Protein AF-A0A967LX80-F1 (afdb_monomer)

Nearest PDB structures (foldseek):
  1t6d-assembly2_B  TM=7.796E-01  e=2.203E-12  Aquifex aeo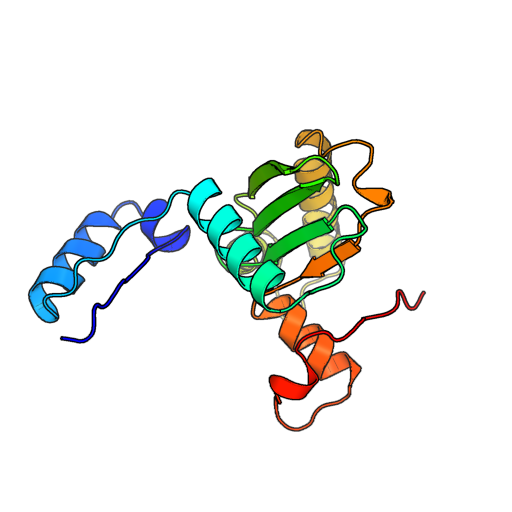licus VF5
  3mdq-assembly1_A  TM=8.766E-01  e=6.631E-08  Cytophaga hutchinsonii ATCC 33406
  8jgx-assembly1_A  TM=8.497E-01  e=3.045E-08  Acinetobacter baumannii 15827
  7epq-assembly1_B  TM=7.430E-01  e=3.145E-07  Porphyromonas gingivalis ATCC 33277
  7epq-assembly1_A  TM=7.460E-01  e=8.319E-07  Porphyromonas gingivalis ATCC 33277

Sequence (167 aa):
MSEYSAGATAVVREASNGSNFLDLVQRETGLGVRVLSGTEEARLSLLGVSSVITNKESAMVVFDIGGGSTELVWQGDSSDIESFSLAVGVVHLTETFLQGDPPGHEPCLQVREYVSTVLRELSFHQNSHDSLWVGTAGTVTTLASMWYEMAEYDPEKINGTVLERAW

Structure (mmCIF, N/CA/C/O backbone):
data_AF-A0A967LX80-F1
#
_entry.id   AF-A0A967LX80-F1
#
loop_
_atom_site.group_PDB
_atom_site.id
_atom_site.type_symbol
_atom_site.label_atom_id
_atom_site.label_alt_id
_atom_site.label_comp_id
_atom_site.label_asym_id
_atom_site.label_entity_id
_atom_site.label_seq_id
_atom_site.pdbx_PDB_ins_code
_atom_site.Cartn_x
_atom_site.Cartn_y
_atom_site.Cartn_z
_atom_site.occupancy
_atom_site.B_iso_or_equiv
_atom_site.auth_seq_id
_atom_site.auth_comp_id
_atom_site.auth_asym_id
_atom_site.auth_atom_id
_atom_site.pdbx_PDB_model_num
ATOM 1 N N . MET A 1 1 ? -27.167 -11.486 11.605 1.00 45.69 1 MET A N 1
ATOM 2 C CA . MET A 1 1 ? -26.970 -10.395 10.628 1.00 45.69 1 MET A CA 1
ATOM 3 C C . MET A 1 1 ? -25.490 -10.337 10.341 1.00 45.69 1 MET A C 1
ATOM 5 O O . MET A 1 1 ? -24.731 -10.355 11.299 1.00 45.69 1 MET A O 1
ATOM 9 N N . SER A 1 2 ? -25.087 -10.343 9.074 1.00 58.62 2 SER A N 1
ATOM 10 C CA . SER A 1 2 ? -23.691 -10.083 8.723 1.00 58.62 2 SER A CA 1
ATOM 11 C C . SER A 1 2 ? -23.388 -8.629 9.067 1.00 58.62 2 SER A C 1
ATOM 13 O O . SER A 1 2 ? -24.109 -7.731 8.636 1.00 58.62 2 SER A O 1
ATOM 15 N N . GLU A 1 3 ? -22.394 -8.414 9.916 1.00 84.75 3 GLU A N 1
ATOM 16 C CA . GLU A 1 3 ? -21.904 -7.088 10.269 1.00 84.75 3 GLU A CA 1
ATOM 17 C C . GLU A 1 3 ? -20.933 -6.657 9.164 1.00 84.75 3 GLU A C 1
ATOM 19 O O . GLU A 1 3 ? -19.953 -7.349 8.892 1.00 84.75 3 GLU A O 1
ATOM 24 N N . TYR A 1 4 ? -21.258 -5.576 8.456 1.00 86.25 4 TYR A N 1
ATOM 25 C CA . TYR A 1 4 ? -20.421 -5.044 7.380 1.00 86.25 4 TYR A CA 1
ATOM 26 C C . TYR A 1 4 ? -19.634 -3.846 7.901 1.00 86.25 4 TYR A C 1
ATOM 28 O O . TYR A 1 4 ? -20.176 -3.013 8.625 1.00 86.25 4 TYR A O 1
ATOM 36 N N . SER A 1 5 ? -18.374 -3.739 7.490 1.00 90.69 5 SER A N 1
ATOM 37 C CA . SER A 1 5 ? -17.536 -2.570 7.741 1.00 90.69 5 SER A CA 1
ATOM 38 C C . SER A 1 5 ? -16.981 -2.070 6.415 1.00 90.69 5 SER A C 1
ATOM 40 O O . SER A 1 5 ? -16.532 -2.869 5.594 1.00 90.69 5 SER A O 1
ATOM 42 N N . ALA A 1 6 ? -17.035 -0.758 6.201 1.00 94.25 6 ALA A N 1
ATOM 43 C CA . ALA A 1 6 ? -16.500 -0.103 5.017 1.00 94.25 6 ALA A CA 1
ATOM 44 C C . ALA A 1 6 ? -15.524 0.998 5.442 1.00 94.25 6 ALA A C 1
ATOM 46 O O . ALA A 1 6 ? -15.851 1.846 6.277 1.00 94.25 6 ALA A O 1
ATOM 47 N N . GLY A 1 7 ? -14.323 0.969 4.868 1.00 94.81 7 GLY A N 1
ATOM 48 C CA . GLY A 1 7 ? -13.267 1.945 5.108 1.00 94.81 7 GLY A CA 1
ATOM 49 C C . GLY A 1 7 ? -12.937 2.723 3.839 1.00 94.81 7 GLY A C 1
ATOM 50 O O . GLY A 1 7 ? -12.973 2.166 2.745 1.00 94.81 7 GLY A O 1
ATOM 51 N N . ALA A 1 8 ? -12.598 3.997 3.995 1.00 95.50 8 ALA A N 1
ATOM 52 C CA . ALA A 1 8 ? -11.993 4.821 2.956 1.00 95.50 8 ALA A CA 1
ATOM 53 C C . ALA A 1 8 ? -10.665 5.396 3.462 1.00 95.50 8 ALA A C 1
ATOM 55 O O . ALA A 1 8 ? -10.534 5.693 4.649 1.00 95.50 8 ALA A O 1
ATOM 56 N N . THR A 1 9 ? -9.688 5.542 2.571 1.00 93.38 9 THR A N 1
ATOM 57 C CA . THR A 1 9 ? -8.294 5.856 2.924 1.00 93.38 9 THR A CA 1
ATOM 58 C C . THR A 1 9 ? -7.813 7.130 2.217 1.00 93.38 9 THR A C 1
ATOM 60 O O . THR A 1 9 ? -8.628 8.026 1.971 1.00 93.38 9 THR A O 1
ATOM 63 N N . ALA A 1 10 ? -6.512 7.254 1.927 1.00 90.81 10 ALA A N 1
ATOM 64 C CA . ALA A 1 10 ? -5.839 8.487 1.501 1.00 90.81 10 ALA A CA 1
ATOM 65 C C . ALA A 1 10 ? -6.591 9.308 0.447 1.00 90.81 10 ALA A C 1
ATOM 67 O O . ALA A 1 10 ? -6.876 10.480 0.678 1.00 90.81 10 ALA A O 1
ATOM 68 N N . VAL A 1 11 ? -7.014 8.682 -0.655 1.00 90.50 11 VAL A N 1
ATOM 69 C CA . VAL A 1 11 ? -7.673 9.390 -1.767 1.00 90.50 11 VAL A CA 1
ATOM 70 C C . VAL A 1 11 ? -8.945 10.115 -1.318 1.00 90.50 11 VAL A C 1
ATOM 72 O O . VAL A 1 11 ? -9.160 11.269 -1.671 1.00 90.50 11 VAL A O 1
ATOM 75 N N . VAL A 1 12 ? -9.790 9.463 -0.515 1.00 94.12 12 VAL A N 1
ATOM 76 C CA . VAL A 1 12 ? -11.040 10.073 -0.028 1.00 94.12 12 VAL A CA 1
ATOM 77 C C . VAL A 1 12 ? -10.766 11.060 1.104 1.00 94.12 12 VAL A C 1
ATOM 79 O O . VAL A 1 12 ? -11.443 12.080 1.202 1.00 94.12 12 VAL A O 1
ATOM 82 N N . ARG A 1 13 ? -9.775 10.767 1.952 1.00 93.12 13 ARG A N 1
ATOM 83 C CA . ARG A 1 13 ? -9.362 11.614 3.078 1.00 93.12 13 ARG A CA 1
ATOM 84 C C . ARG A 1 13 ? -8.807 12.966 2.620 1.00 93.12 13 ARG A C 1
ATOM 86 O O . ARG A 1 13 ? -9.032 13.965 3.295 1.00 93.12 13 ARG A O 1
ATOM 93 N N . GLU A 1 14 ? -8.090 12.990 1.501 1.00 90.19 14 GLU A N 1
ATOM 94 C CA . GLU A 1 14 ? -7.402 14.178 0.976 1.00 90.19 14 GLU A CA 1
ATOM 95 C C . GLU A 1 14 ? -8.232 14.953 -0.055 1.00 90.19 14 GLU A C 1
ATOM 97 O O . GLU A 1 14 ? -8.008 16.146 -0.267 1.00 90.19 14 GLU A O 1
ATOM 102 N N . ALA A 1 15 ? -9.215 14.305 -0.685 1.00 92.44 15 ALA A N 1
ATOM 103 C CA . ALA A 1 15 ? -10.082 14.950 -1.658 1.00 92.44 15 ALA A CA 1
ATOM 104 C C . ALA A 1 15 ? -10.904 16.086 -1.026 1.00 92.44 15 ALA A C 1
ATOM 106 O O . ALA A 1 15 ? -11.645 15.891 -0.061 1.00 92.44 15 ALA A O 1
ATOM 107 N N . SER A 1 16 ? -10.866 17.269 -1.646 1.00 96.00 16 SER A N 1
ATOM 108 C CA . SER A 1 16 ? -11.646 18.439 -1.208 1.00 96.00 16 SER A CA 1
ATOM 109 C C . SER A 1 16 ? -13.162 18.206 -1.228 1.00 96.00 16 SER A C 1
ATOM 111 O O . SER A 1 16 ? -13.899 18.864 -0.499 1.00 96.00 16 SER A O 1
ATOM 113 N N . ASN A 1 17 ? -13.626 17.253 -2.039 1.00 96.19 17 ASN A N 1
ATOM 114 C CA . ASN A 1 17 ? -15.013 16.804 -2.144 1.00 96.19 17 ASN A CA 1
ATOM 115 C C . ASN A 1 17 ? -15.237 15.392 -1.561 1.00 96.19 17 ASN A C 1
ATOM 117 O O . ASN A 1 17 ? -16.239 14.751 -1.887 1.00 96.19 17 ASN A O 1
ATOM 121 N N . GLY A 1 18 ? -14.329 14.887 -0.716 1.00 96.06 18 GLY A N 1
ATOM 122 C CA . GLY A 1 18 ? -14.423 13.547 -0.130 1.00 96.06 18 GLY A CA 1
ATOM 123 C C . GLY A 1 18 ? -15.707 13.328 0.676 1.00 96.06 18 GLY A C 1
ATOM 124 O O . GLY A 1 18 ? -16.344 12.284 0.552 1.00 96.06 18 GLY A O 1
ATOM 125 N N . SER A 1 19 ? -16.164 14.338 1.424 1.00 96.44 19 SER A N 1
ATOM 126 C CA . SER A 1 19 ? -17.444 14.288 2.149 1.00 96.44 19 SER A CA 1
ATOM 127 C C . SER A 1 19 ? -18.641 14.123 1.211 1.00 96.44 19 SER A C 1
ATOM 129 O O . SER A 1 19 ? -19.488 13.270 1.453 1.00 96.44 19 SER A O 1
ATOM 131 N N . ASN A 1 20 ? -18.678 14.855 0.093 1.00 97.75 20 ASN A N 1
ATOM 132 C CA . ASN A 1 20 ? -19.737 14.722 -0.909 1.00 97.75 20 ASN A CA 1
ATOM 133 C C . ASN A 1 20 ? -19.794 13.308 -1.505 1.00 97.75 20 ASN A C 1
ATOM 135 O O . ASN A 1 20 ? -20.882 12.798 -1.775 1.00 97.75 20 ASN A O 1
ATOM 139 N N . PHE A 1 21 ? -18.635 12.678 -1.721 1.00 97.69 21 PHE A N 1
ATOM 140 C CA . PHE A 1 21 ? -18.561 11.289 -2.169 1.00 97.69 21 PHE A CA 1
ATOM 141 C C . PHE A 1 21 ? -19.133 10.327 -1.117 1.00 97.69 21 PHE A C 1
ATOM 143 O O . PHE A 1 21 ? -19.940 9.464 -1.455 1.00 97.69 21 PHE A O 1
ATOM 150 N N . LEU A 1 22 ? -18.775 10.497 0.157 1.00 97.69 22 LEU A N 1
ATOM 151 C CA . LEU A 1 22 ? -19.270 9.651 1.250 1.00 97.69 22 LEU A CA 1
ATOM 152 C C . LEU A 1 22 ? -20.784 9.800 1.455 1.00 97.69 22 LEU A C 1
ATOM 154 O O . LEU A 1 22 ? -21.483 8.796 1.597 1.00 97.69 22 LEU A O 1
ATOM 158 N N . ASP A 1 23 ? -21.302 11.028 1.386 1.00 97.44 23 ASP A N 1
ATOM 159 C CA . ASP A 1 23 ? -22.740 11.310 1.456 1.00 97.44 23 ASP A CA 1
ATOM 160 C C . ASP A 1 23 ? -23.499 10.631 0.311 1.00 97.44 23 ASP A C 1
ATOM 162 O O . ASP A 1 23 ? -24.584 10.076 0.506 1.00 97.44 23 ASP A O 1
ATOM 166 N N . LEU A 1 24 ? -22.921 10.652 -0.895 1.00 97.88 24 LEU A N 1
ATOM 167 C CA . LEU A 1 24 ? -23.468 9.958 -2.056 1.00 97.88 24 LEU A CA 1
ATOM 168 C C . LEU A 1 24 ? -23.503 8.442 -1.822 1.00 97.88 24 LEU A C 1
ATOM 170 O O . LEU A 1 24 ? -24.554 7.834 -2.003 1.00 97.88 24 LEU A O 1
ATOM 174 N N . VAL A 1 25 ? -22.403 7.832 -1.369 1.00 97.19 25 VAL A N 1
ATOM 175 C CA . VAL A 1 25 ? -22.351 6.387 -1.079 1.00 97.19 25 VAL A CA 1
ATOM 176 C C . VAL A 1 25 ? -23.407 5.998 -0.045 1.00 97.19 25 VAL A C 1
ATOM 178 O O . VAL A 1 25 ? -24.173 5.060 -0.278 1.00 97.19 25 VAL A O 1
ATOM 181 N N . GLN A 1 26 ? -23.508 6.741 1.058 1.00 96.44 26 GLN A N 1
ATOM 182 C CA . GLN A 1 26 ? -24.491 6.482 2.108 1.00 96.44 26 GLN A CA 1
ATOM 183 C C . GLN A 1 26 ? -25.928 6.598 1.588 1.00 96.44 26 GLN A C 1
ATOM 185 O O . GLN A 1 26 ? -26.773 5.775 1.944 1.00 96.44 26 GLN A O 1
ATOM 190 N N . ARG A 1 27 ? -26.221 7.595 0.745 1.00 97.81 27 ARG A N 1
ATOM 191 C CA . ARG A 1 27 ? -27.563 7.802 0.186 1.00 97.81 27 ARG A CA 1
ATOM 192 C C . ARG A 1 27 ? -27.967 6.703 -0.794 1.00 97.81 27 ARG A C 1
ATOM 194 O O . ARG A 1 27 ? -29.100 6.240 -0.732 1.00 97.81 27 ARG A O 1
ATOM 201 N N . GLU A 1 28 ? -27.067 6.305 -1.689 1.00 98.00 28 GLU A N 1
ATOM 202 C CA . GLU A 1 28 ? -27.387 5.355 -2.764 1.00 98.00 28 GLU A CA 1
ATOM 203 C C . GLU A 1 28 ? -27.331 3.890 -2.300 1.00 98.00 28 GLU A C 1
ATOM 205 O O . GLU A 1 28 ? -28.016 3.039 -2.861 1.00 98.00 28 GLU A O 1
ATOM 210 N N . THR A 1 29 ? -26.527 3.575 -1.277 1.00 95.31 29 THR A N 1
ATOM 211 C CA . THR A 1 29 ? -26.278 2.181 -0.856 1.00 95.31 29 THR A CA 1
ATOM 212 C C . THR A 1 29 ? -26.716 1.867 0.572 1.00 95.31 29 THR A C 1
ATOM 214 O O . THR A 1 29 ? -26.833 0.698 0.936 1.00 95.31 29 THR A O 1
ATOM 217 N N . GLY A 1 30 ? -26.935 2.887 1.406 1.00 94.31 30 GLY A N 1
ATOM 218 C CA . GLY A 1 30 ? -27.156 2.715 2.842 1.00 94.31 30 GLY A CA 1
ATOM 219 C C . GLY A 1 30 ? -25.888 2.399 3.650 1.00 94.31 30 GLY A C 1
ATOM 220 O O . GLY A 1 30 ? -25.989 2.260 4.869 1.00 94.31 30 GLY A O 1
ATOM 221 N N . LEU A 1 31 ? -24.710 2.299 3.019 1.00 93.88 31 LEU A N 1
ATOM 222 C CA . LEU A 1 31 ? -23.453 1.948 3.685 1.00 93.88 31 LEU A CA 1
ATOM 223 C C . LEU A 1 31 ? -22.795 3.152 4.364 1.00 93.88 31 LEU A C 1
ATOM 225 O O . LEU A 1 31 ? -22.451 4.136 3.710 1.00 93.88 31 LEU A O 1
ATOM 229 N N . GLY A 1 32 ? -22.533 3.008 5.664 1.00 93.38 32 GLY A N 1
ATOM 230 C CA . GLY A 1 32 ? -21.699 3.934 6.422 1.00 93.38 32 GLY A CA 1
ATOM 231 C C . GLY A 1 32 ? -20.224 3.648 6.172 1.00 93.38 32 GLY A C 1
ATOM 232 O O . GLY A 1 32 ? -19.706 2.629 6.628 1.00 93.38 32 GLY A O 1
ATOM 233 N N . VAL A 1 33 ? -19.546 4.543 5.455 1.00 96.56 33 VAL A N 1
ATOM 234 C CA . VAL A 1 33 ? -18.114 4.426 5.157 1.00 96.56 33 VAL A CA 1
ATOM 235 C C . VAL A 1 33 ? -17.311 5.270 6.140 1.00 96.56 33 VAL A C 1
ATOM 237 O O . VAL A 1 33 ? -17.514 6.479 6.254 1.00 96.56 33 VAL A O 1
ATOM 240 N N . ARG A 1 34 ? -16.371 4.639 6.846 1.00 95.69 34 ARG A N 1
ATOM 241 C CA . ARG A 1 34 ? -15.490 5.312 7.802 1.00 95.69 34 ARG A CA 1
ATOM 242 C C . ARG A 1 34 ? -14.203 5.748 7.114 1.00 95.69 34 ARG A C 1
ATOM 244 O O . ARG A 1 34 ? -13.480 4.913 6.579 1.00 95.69 34 ARG A O 1
ATOM 251 N N . VAL A 1 35 ? -13.888 7.038 7.170 1.00 96.62 35 VAL A N 1
ATOM 252 C CA . VAL A 1 35 ? -12.574 7.527 6.731 1.00 96.62 35 VAL A CA 1
ATOM 253 C C . VAL A 1 35 ? -11.544 7.152 7.789 1.00 96.62 35 VAL A C 1
ATOM 255 O O . VAL A 1 35 ? -11.669 7.552 8.945 1.00 96.62 35 VAL A O 1
ATOM 258 N N . LEU A 1 36 ? -10.555 6.356 7.399 1.00 95.19 36 LEU A N 1
ATOM 259 C CA . LEU A 1 36 ? -9.468 5.918 8.262 1.00 95.19 36 LEU A CA 1
ATOM 260 C C . LEU A 1 36 ? -8.374 6.983 8.291 1.00 95.19 36 LEU A C 1
ATOM 262 O O . LEU A 1 36 ? -7.982 7.518 7.247 1.00 95.19 36 LEU A O 1
ATOM 266 N N . SER A 1 37 ? -7.848 7.276 9.478 1.00 93.88 37 SER A N 1
ATOM 267 C CA . SER A 1 37 ? -6.558 7.960 9.575 1.00 93.88 37 SER A CA 1
ATOM 268 C C . SER A 1 37 ? -5.441 7.058 9.042 1.00 93.88 37 SER A C 1
ATOM 270 O O . SER A 1 37 ? -5.560 5.833 9.053 1.00 93.88 37 SER A O 1
ATOM 272 N N . GLY A 1 38 ? -4.337 7.654 8.589 1.00 90.00 38 GLY A N 1
ATOM 273 C CA . GLY A 1 38 ? -3.204 6.881 8.075 1.00 90.00 38 GLY A CA 1
ATOM 274 C C . GLY A 1 38 ? -2.605 5.922 9.114 1.00 90.00 38 GLY A C 1
ATOM 275 O O . GLY A 1 38 ? -2.207 4.814 8.780 1.00 90.00 38 GLY A O 1
ATOM 276 N N . THR A 1 39 ? -2.614 6.291 10.399 1.00 89.19 39 THR A N 1
ATOM 277 C CA . THR A 1 39 ? -2.158 5.405 11.484 1.00 89.19 39 THR A CA 1
ATOM 278 C C . THR A 1 39 ? -3.115 4.238 11.730 1.00 89.19 39 THR A C 1
ATOM 280 O O . THR A 1 39 ? -2.671 3.133 12.039 1.00 89.19 39 THR A O 1
ATOM 283 N N . GLU A 1 40 ? -4.427 4.438 11.570 1.00 92.75 40 GLU A N 1
ATOM 284 C CA . GLU A 1 40 ? -5.402 3.345 11.636 1.00 92.75 40 GLU A CA 1
ATOM 285 C C . GLU A 1 40 ? -5.252 2.370 10.470 1.00 92.75 40 GLU A C 1
ATOM 287 O O . GLU A 1 40 ? -5.318 1.163 10.693 1.00 92.75 40 GLU A O 1
ATOM 292 N N . GLU A 1 41 ? -5.050 2.884 9.257 1.00 93.38 41 GLU A N 1
ATOM 293 C CA . GLU A 1 41 ? -4.783 2.095 8.052 1.00 93.38 41 GLU A CA 1
ATOM 294 C C . GLU A 1 41 ? -3.528 1.241 8.238 1.00 93.38 41 GLU A C 1
ATOM 296 O O . GLU A 1 41 ? -3.605 0.015 8.180 1.00 93.38 41 GLU A O 1
ATOM 301 N N . ALA A 1 42 ? -2.421 1.868 8.635 1.00 91.69 42 ALA A N 1
ATOM 302 C CA . ALA A 1 42 ? -1.167 1.190 8.922 1.00 91.69 42 ALA A CA 1
ATOM 303 C C . ALA A 1 42 ? -1.348 0.078 9.980 1.00 91.69 42 ALA A C 1
ATOM 305 O O . ALA A 1 42 ? -0.942 -1.070 9.778 1.00 91.69 42 ALA A O 1
ATOM 306 N N . ARG A 1 43 ? -2.043 0.367 11.091 1.00 90.50 43 ARG A N 1
ATOM 307 C CA . ARG A 1 43 ? -2.325 -0.625 12.145 1.00 90.50 43 ARG A CA 1
ATOM 308 C C . ARG A 1 43 ? -3.182 -1.791 11.643 1.00 90.50 43 ARG A C 1
ATOM 310 O O . ARG A 1 43 ? -2.979 -2.922 12.081 1.00 90.50 43 ARG A O 1
ATOM 317 N N . LEU A 1 44 ? -4.154 -1.533 10.771 1.00 93.25 44 LEU A N 1
ATOM 318 C CA . LEU A 1 44 ? -4.976 -2.579 10.159 1.00 93.25 44 LEU A CA 1
ATOM 319 C C . LEU A 1 44 ? -4.149 -3.448 9.205 1.00 93.25 44 LEU A C 1
A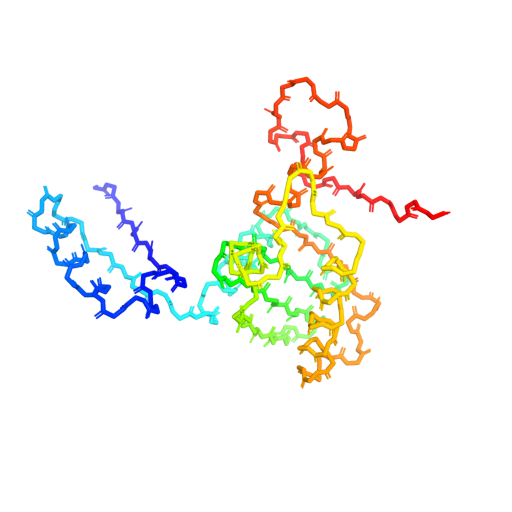TOM 321 O O . LEU A 1 44 ? -4.297 -4.670 9.255 1.00 93.25 44 LEU A O 1
ATOM 325 N N . SER A 1 45 ? -3.236 -2.862 8.425 1.00 93.44 45 SER A N 1
ATOM 326 C CA . SER A 1 45 ? -2.294 -3.615 7.587 1.00 93.44 45 SER A CA 1
ATOM 327 C C . SER A 1 45 ? -1.376 -4.501 8.433 1.00 93.44 45 SER A C 1
ATOM 329 O O . SER A 1 45 ? -1.234 -5.686 8.126 1.00 93.44 45 SER A O 1
ATOM 331 N N . LEU A 1 46 ? -0.851 -4.000 9.562 1.00 92.25 46 LEU A N 1
ATOM 332 C CA . LEU A 1 46 ? -0.103 -4.825 10.522 1.00 92.25 46 LEU A CA 1
ATOM 333 C C . LEU A 1 46 ? -0.950 -5.997 11.036 1.00 92.25 46 LEU A C 1
ATOM 335 O O . LEU A 1 46 ? -0.489 -7.133 11.012 1.00 92.25 46 LEU A O 1
ATOM 339 N N . LEU A 1 47 ? -2.191 -5.750 11.472 1.00 91.31 47 LEU A N 1
ATOM 340 C CA . LEU A 1 47 ? -3.082 -6.814 11.955 1.00 91.31 47 LEU A CA 1
ATOM 341 C C . LEU A 1 47 ? -3.338 -7.886 10.886 1.00 91.31 47 LEU A C 1
ATOM 343 O O . LEU A 1 47 ? -3.343 -9.075 11.210 1.00 91.31 47 LEU A O 1
ATOM 347 N N . GLY A 1 48 ? -3.522 -7.477 9.628 1.00 91.88 48 GLY A N 1
ATOM 348 C CA . GLY A 1 48 ? -3.654 -8.388 8.494 1.00 91.88 48 GLY A CA 1
ATOM 349 C C . GLY A 1 48 ? -2.403 -9.246 8.308 1.00 91.88 48 GLY A C 1
ATOM 350 O O . GLY A 1 48 ? -2.498 -10.473 8.294 1.00 91.88 48 GLY A O 1
ATOM 351 N N . VAL A 1 49 ? -1.224 -8.624 8.264 1.00 91.75 49 VAL A N 1
ATOM 352 C CA . VAL A 1 49 ? 0.059 -9.329 8.123 1.00 91.75 49 VAL A CA 1
ATOM 353 C C . VAL A 1 49 ? 0.317 -10.285 9.290 1.00 91.75 49 VAL A C 1
ATOM 355 O O . VAL A 1 49 ? 0.612 -11.458 9.065 1.00 91.75 49 VAL A O 1
ATOM 358 N N . SER A 1 50 ? 0.136 -9.841 10.536 1.00 88.25 50 SER A N 1
ATOM 359 C CA . SER A 1 50 ? 0.341 -10.663 11.737 1.00 88.25 50 SER A CA 1
ATOM 360 C C . SER A 1 50 ? -0.632 -11.843 11.853 1.00 88.25 50 SER A C 1
ATOM 362 O O . SER A 1 50 ? -0.387 -12.754 12.644 1.00 88.25 50 SER A O 1
ATOM 364 N N . SER A 1 51 ? -1.741 -11.839 11.104 1.00 88.19 51 SER A N 1
ATOM 365 C CA . SER A 1 51 ? -2.665 -12.979 11.045 1.00 88.19 51 SER A CA 1
ATOM 366 C C . SER A 1 51 ? -2.141 -14.136 10.187 1.00 88.19 51 SER A C 1
ATOM 368 O O . SER A 1 51 ? -2.583 -15.271 10.356 1.00 88.19 51 SER A O 1
ATOM 370 N N . VAL A 1 52 ? -1.179 -13.855 9.303 1.00 85.31 52 VAL A N 1
ATOM 371 C CA . VAL A 1 52 ? -0.589 -14.813 8.361 1.00 85.31 52 VAL A CA 1
ATOM 372 C C . VAL A 1 52 ? 0.850 -15.150 8.748 1.00 85.31 52 VAL A C 1
ATOM 374 O O . VAL A 1 52 ? 1.230 -16.318 8.779 1.00 85.31 52 VAL A O 1
ATOM 377 N N . ILE A 1 53 ? 1.662 -14.134 9.043 1.00 81.12 53 ILE A N 1
ATOM 378 C CA . ILE A 1 53 ? 3.083 -14.297 9.346 1.00 81.12 53 ILE A CA 1
ATOM 379 C C . ILE A 1 53 ? 3.239 -14.656 10.824 1.00 81.12 53 ILE A C 1
ATOM 381 O O . ILE A 1 53 ? 3.016 -13.840 11.717 1.00 81.12 53 ILE A O 1
ATOM 385 N N . THR A 1 54 ? 3.626 -15.903 11.092 1.00 71.00 54 THR A N 1
ATOM 386 C CA . THR A 1 54 ? 3.743 -16.442 12.457 1.00 71.00 54 THR A CA 1
ATOM 387 C C . THR A 1 54 ? 5.136 -16.302 13.063 1.00 71.00 54 THR A C 1
ATOM 389 O O . THR A 1 54 ? 5.319 -16.675 14.223 1.00 71.00 54 THR A O 1
ATOM 392 N N . ASN A 1 55 ? 6.119 -15.791 12.315 1.00 69.56 55 ASN A N 1
ATOM 393 C CA . ASN A 1 55 ? 7.471 -15.588 12.830 1.00 69.56 55 ASN A CA 1
ATOM 394 C C . ASN A 1 55 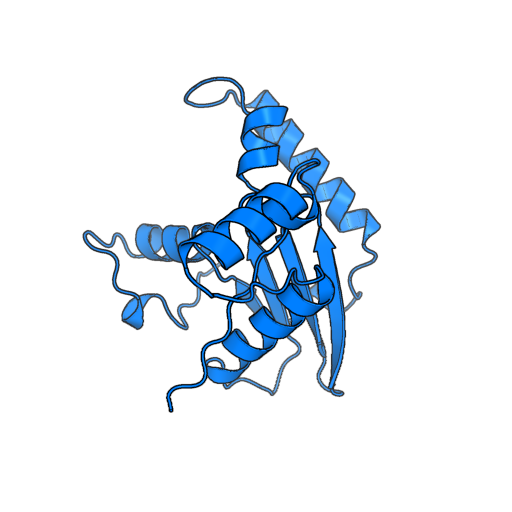? 7.518 -14.343 13.728 1.00 69.56 55 ASN A C 1
ATOM 396 O O . ASN A 1 55 ? 7.794 -13.240 13.269 1.00 69.56 55 ASN A O 1
ATOM 400 N N . LYS A 1 56 ? 7.186 -14.540 15.006 1.00 66.12 56 LYS A N 1
ATOM 401 C CA . LYS A 1 56 ? 7.103 -13.486 16.029 1.00 66.12 56 LYS A CA 1
ATOM 402 C C . LYS A 1 56 ? 8.411 -13.269 16.792 1.00 66.12 56 LYS A C 1
ATOM 404 O O . LYS A 1 56 ? 8.424 -12.483 17.730 1.00 66.12 56 LYS A O 1
ATOM 409 N N . GLU A 1 57 ? 9.471 -13.997 16.448 1.00 67.44 57 GLU A N 1
ATOM 410 C CA . GLU A 1 57 ? 10.750 -13.946 17.170 1.00 67.44 57 GLU A CA 1
ATOM 411 C C . GLU A 1 57 ? 11.677 -12.832 16.666 1.00 67.44 57 GLU A C 1
ATOM 413 O O . GLU A 1 57 ? 12.810 -12.718 17.125 1.00 67.44 57 GLU A O 1
ATOM 418 N N . SER A 1 58 ? 11.232 -12.024 15.703 1.00 74.25 58 SER A N 1
ATOM 419 C CA . SER A 1 58 ? 12.018 -10.922 15.153 1.00 74.25 58 SER A CA 1
ATOM 420 C C . SER A 1 58 ? 11.154 -9.685 14.961 1.00 74.25 58 SER A C 1
ATOM 422 O O . SER A 1 58 ? 10.002 -9.789 14.530 1.00 74.25 58 SER A O 1
ATOM 424 N N . ALA A 1 59 ? 11.743 -8.518 15.213 1.00 86.12 59 ALA A N 1
ATOM 425 C CA . ALA A 1 59 ? 11.171 -7.240 14.826 1.00 86.12 59 ALA A CA 1
ATOM 426 C C . ALA A 1 59 ? 10.789 -7.237 13.335 1.00 86.12 59 ALA A C 1
ATOM 428 O O . ALA A 1 59 ? 11.473 -7.829 12.494 1.00 86.12 59 ALA A O 1
ATOM 429 N N . MET A 1 60 ? 9.694 -6.559 13.003 1.00 88.88 60 MET A N 1
ATOM 430 C CA . MET A 1 60 ? 9.113 -6.542 11.665 1.00 88.88 60 MET A CA 1
ATOM 431 C C . MET A 1 60 ? 8.819 -5.115 11.213 1.00 88.88 60 MET A C 1
ATOM 433 O O . MET A 1 60 ? 8.360 -4.280 11.989 1.00 88.88 60 MET A O 1
ATOM 437 N N . VAL A 1 61 ? 9.030 -4.858 9.926 1.00 91.06 61 VAL A N 1
ATOM 438 C CA . VAL A 1 61 ? 8.546 -3.674 9.223 1.00 91.06 61 VAL A CA 1
ATOM 439 C C . VAL A 1 61 ? 7.505 -4.113 8.206 1.00 91.06 61 VAL A C 1
ATOM 441 O O . VAL A 1 61 ? 7.822 -4.829 7.260 1.00 91.06 61 VAL A O 1
ATOM 444 N N . VAL A 1 62 ? 6.267 -3.670 8.384 1.00 93.12 62 VAL A N 1
ATOM 445 C CA . VAL A 1 62 ? 5.199 -3.823 7.398 1.00 93.12 62 VAL A CA 1
ATOM 446 C C . VAL A 1 62 ? 5.131 -2.563 6.554 1.00 93.12 62 VAL A C 1
ATOM 448 O O . VAL A 1 62 ? 5.098 -1.463 7.104 1.00 93.12 62 VAL A O 1
ATOM 451 N N . PHE A 1 63 ? 5.082 -2.717 5.235 1.00 94.62 63 PHE A N 1
ATOM 452 C CA . PHE A 1 63 ? 4.865 -1.603 4.323 1.00 94.62 63 PHE A CA 1
ATOM 453 C C . PHE A 1 63 ? 3.756 -1.899 3.313 1.00 94.62 63 PHE A C 1
ATOM 455 O O . PHE A 1 63 ? 3.676 -2.990 2.747 1.00 94.62 63 PHE A O 1
ATOM 462 N N . ASP A 1 64 ? 2.900 -0.910 3.089 1.00 95.62 64 ASP A N 1
ATOM 463 C CA . ASP A 1 64 ? 1.763 -0.968 2.173 1.00 95.62 64 ASP A CA 1
ATOM 464 C C . ASP A 1 64 ? 1.902 0.169 1.163 1.00 95.62 64 ASP A C 1
ATOM 466 O O . ASP A 1 64 ? 1.894 1.335 1.546 1.00 95.62 64 ASP A O 1
ATOM 470 N N . ILE A 1 65 ? 2.113 -0.164 -0.112 1.00 95.88 65 ILE A N 1
ATOM 471 C CA . ILE A 1 65 ? 2.300 0.831 -1.173 1.00 95.88 65 ILE A CA 1
ATOM 472 C C . ILE A 1 65 ? 0.967 1.026 -1.892 1.00 95.88 65 ILE A C 1
ATOM 474 O O . ILE A 1 65 ? 0.605 0.253 -2.788 1.00 95.88 65 ILE A O 1
ATOM 478 N N . GLY A 1 66 ? 0.269 2.094 -1.521 1.00 93.56 66 GLY A N 1
ATOM 479 C CA . GLY A 1 66 ? -0.986 2.513 -2.117 1.00 93.56 66 GLY A CA 1
ATOM 480 C C . GLY A 1 66 ? -0.825 3.488 -3.287 1.00 93.56 66 GLY A C 1
ATOM 481 O O . GLY A 1 66 ? 0.266 3.8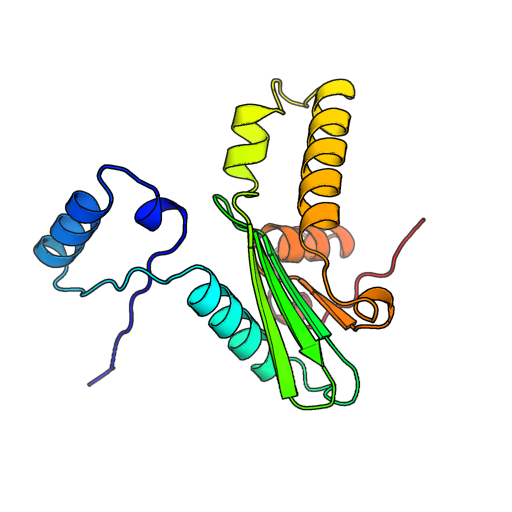92 -3.699 1.00 93.56 66 GLY A O 1
ATOM 482 N N . GLY A 1 67 ? -1.970 3.886 -3.847 1.00 92.12 67 GLY A N 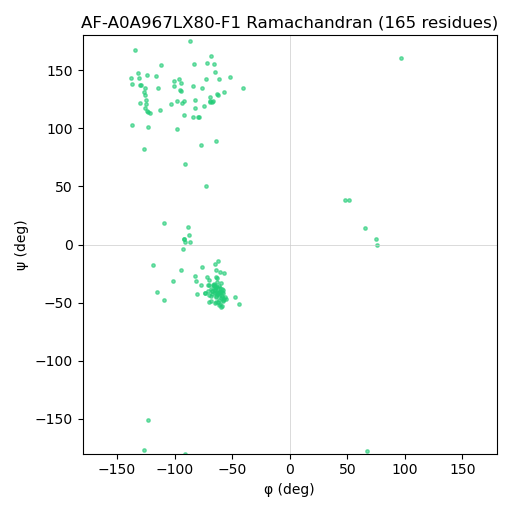1
ATOM 483 C CA . GLY A 1 67 ? -2.028 4.874 -4.928 1.00 92.12 67 GLY A CA 1
ATOM 484 C C . GLY A 1 67 ? -1.759 6.305 -4.456 1.00 92.12 67 GLY A C 1
ATOM 485 O O . GLY A 1 67 ? -1.043 7.038 -5.136 1.00 92.12 67 GLY A O 1
ATOM 486 N N . GLY A 1 68 ? -2.313 6.683 -3.298 1.00 90.81 68 GLY A N 1
ATOM 487 C CA . GLY A 1 68 ? -2.166 8.021 -2.705 1.00 90.81 68 GLY A CA 1
ATOM 488 C C . GLY A 1 68 ? -1.140 8.097 -1.572 1.00 90.81 68 GLY A C 1
ATOM 489 O O . GLY A 1 68 ? -0.463 9.110 -1.432 1.00 90.81 68 GLY A O 1
ATOM 490 N N . SER A 1 69 ? -0.971 7.015 -0.812 1.00 93.38 69 SER A N 1
ATOM 491 C CA . SER A 1 69 ? -0.062 6.951 0.331 1.00 93.38 69 SER A CA 1
ATOM 492 C C . SER A 1 69 ? 0.773 5.674 0.340 1.00 93.38 69 SER A C 1
ATOM 494 O O . SER A 1 69 ? 0.505 4.739 -0.415 1.00 93.38 69 SER A O 1
ATOM 496 N N . THR A 1 70 ? 1.796 5.667 1.192 1.00 95.12 70 THR A N 1
ATOM 497 C CA . THR A 1 70 ? 2.497 4.459 1.627 1.00 95.12 70 THR A CA 1
ATOM 498 C C . THR A 1 70 ? 2.480 4.413 3.146 1.00 95.12 70 THR A C 1
ATOM 500 O O . THR A 1 70 ? 2.946 5.346 3.807 1.00 95.12 70 THR A O 1
ATOM 503 N N . GLU A 1 71 ? 1.981 3.325 3.710 1.00 94.94 71 GLU A N 1
ATOM 504 C CA . GLU A 1 71 ? 1.973 3.090 5.147 1.00 94.94 71 GLU A CA 1
ATOM 505 C C . GLU A 1 71 ? 3.204 2.278 5.543 1.00 94.94 71 GLU A C 1
ATOM 507 O O . GLU A 1 71 ? 3.584 1.326 4.865 1.00 94.94 71 GLU A O 1
ATOM 512 N N . LEU A 1 72 ? 3.817 2.647 6.665 1.00 93.00 72 LEU A N 1
ATOM 513 C CA . LEU A 1 72 ? 4.927 1.933 7.287 1.00 93.00 72 LEU A CA 1
ATOM 514 C C . LEU A 1 72 ? 4.568 1.644 8.737 1.00 93.00 72 LEU A C 1
ATOM 516 O O . LEU A 1 72 ? 4.175 2.552 9.468 1.00 93.00 72 LEU A O 1
ATOM 520 N N . VAL A 1 73 ? 4.743 0.404 9.175 1.00 91.94 73 VAL A N 1
ATOM 521 C CA . VAL A 1 73 ? 4.601 0.020 10.579 1.00 91.94 73 VAL A CA 1
ATOM 522 C C . VAL A 1 73 ? 5.811 -0.771 11.007 1.00 91.94 73 VAL A C 1
ATOM 524 O O . VAL A 1 73 ? 6.087 -1.826 10.449 1.00 91.94 73 VAL A O 1
ATOM 527 N N . TRP A 1 74 ? 6.507 -0.287 12.023 1.00 90.12 74 TRP A N 1
ATOM 528 C CA . TRP A 1 74 ? 7.510 -1.062 12.728 1.00 90.12 74 TRP A CA 1
ATOM 529 C C . TRP A 1 74 ? 6.884 -1.694 13.972 1.00 90.12 74 TRP A C 1
ATOM 531 O O . TRP A 1 74 ? 6.181 -1.023 14.728 1.00 90.12 74 TRP A O 1
ATOM 541 N N . GLN A 1 75 ? 7.140 -2.983 14.170 1.00 87.69 75 GLN A N 1
ATOM 542 C CA . GLN A 1 75 ? 6.782 -3.745 15.359 1.00 87.69 75 GLN A CA 1
ATOM 543 C C . GLN A 1 75 ? 8.053 -4.378 15.932 1.00 87.69 75 GLN A C 1
ATOM 545 O O . GLN A 1 75 ? 8.657 -5.231 15.285 1.00 87.69 75 GLN A O 1
ATOM 550 N N . GLY A 1 76 ? 8.452 -3.972 17.136 1.00 82.94 76 GLY A N 1
ATOM 551 C CA . GLY A 1 76 ? 9.588 -4.556 17.856 1.00 82.94 76 GLY A CA 1
ATOM 552 C C . GLY A 1 76 ? 9.226 -5.784 18.701 1.00 82.94 76 GLY A C 1
ATOM 553 O O . GLY A 1 76 ? 8.053 -6.118 18.882 1.00 82.94 76 GLY A O 1
ATOM 554 N N . ASP A 1 77 ? 10.245 -6.411 19.296 1.00 75.56 77 ASP A N 1
ATOM 555 C CA . ASP A 1 77 ? 10.104 -7.609 20.145 1.00 75.56 77 ASP A CA 1
ATOM 556 C C . ASP A 1 77 ? 9.296 -7.344 21.436 1.00 75.56 77 ASP A C 1
ATOM 558 O O . ASP A 1 77 ? 8.630 -8.230 21.973 1.00 75.56 77 ASP A O 1
ATOM 562 N N . SER A 1 78 ? 9.318 -6.103 21.938 1.00 65.94 78 SER A N 1
ATOM 563 C CA . SER A 1 78 ? 8.669 -5.643 23.179 1.00 65.94 78 SER A CA 1
ATOM 564 C C . SER A 1 78 ? 7.221 -5.164 23.012 1.00 65.94 78 SER A C 1
ATOM 566 O O . SER A 1 78 ? 6.669 -4.565 23.930 1.00 65.94 78 SER A O 1
ATOM 568 N N . SER A 1 79 ? 6.562 -5.467 21.886 1.00 69.06 79 SER A N 1
ATOM 569 C CA . SER A 1 79 ? 5.240 -4.919 21.511 1.00 69.06 79 SER A CA 1
ATOM 570 C C . SER A 1 79 ? 5.221 -3.408 21.238 1.00 69.06 79 SER A C 1
ATOM 572 O O . SER A 1 79 ? 4.140 -2.824 21.144 1.00 69.06 79 SER A O 1
ATOM 574 N N . ASP A 1 80 ? 6.388 -2.781 21.078 1.00 80.69 80 ASP A N 1
ATOM 575 C CA . ASP A 1 80 ? 6.486 -1.395 20.625 1.00 80.69 80 ASP A CA 1
ATOM 576 C C . ASP A 1 80 ? 6.053 -1.312 19.159 1.00 80.69 80 ASP A C 1
ATOM 578 O O . ASP A 1 80 ? 6.531 -2.075 18.316 1.00 80.69 80 ASP A O 1
ATOM 582 N N . ILE A 1 81 ? 5.107 -0.416 18.874 1.00 86.94 81 ILE A N 1
ATOM 583 C CA . ILE A 1 81 ? 4.568 -0.202 17.531 1.00 86.94 81 ILE A CA 1
ATOM 584 C C . ILE A 1 81 ? 4.725 1.271 17.178 1.00 86.94 81 ILE A C 1
ATOM 586 O O . ILE A 1 81 ? 4.154 2.141 17.838 1.00 86.94 81 ILE A O 1
ATOM 590 N N . GLU A 1 82 ? 5.448 1.533 16.097 1.00 89.19 82 GLU A N 1
ATOM 591 C CA . GLU A 1 82 ? 5.531 2.844 15.461 1.00 89.19 82 GLU A CA 1
ATOM 592 C C . GLU A 1 82 ? 4.901 2.755 14.074 1.00 89.19 82 GLU A C 1
ATOM 594 O O . GLU A 1 82 ? 5.150 1.808 13.331 1.00 89.19 82 GLU A O 1
ATOM 599 N N . SER A 1 83 ? 4.066 3.727 13.712 1.00 90.88 83 SER A N 1
ATOM 600 C CA . SER A 1 83 ? 3.353 3.714 12.435 1.00 90.88 83 SER A CA 1
ATOM 601 C C . SER A 1 83 ? 3.358 5.080 11.775 1.00 90.88 83 SER A C 1
ATOM 603 O O . SER A 1 83 ? 3.087 6.087 12.432 1.00 90.88 83 SER A O 1
ATOM 605 N N . PHE A 1 84 ? 3.561 5.089 10.465 1.00 90.38 84 PHE A N 1
ATOM 606 C CA . PHE A 1 84 ? 3.610 6.272 9.625 1.00 90.38 84 PHE A CA 1
ATOM 607 C C . PHE A 1 84 ? 2.730 6.061 8.394 1.00 90.38 84 PHE A C 1
ATOM 609 O O . PHE A 1 84 ? 2.610 4.950 7.885 1.00 90.38 84 PHE A O 1
ATOM 616 N N . SER A 1 85 ? 2.137 7.144 7.906 1.00 92.38 85 SER A N 1
ATOM 617 C CA . SER A 1 85 ? 1.474 7.193 6.604 1.00 92.38 85 SER A CA 1
ATOM 618 C C . SER A 1 85 ? 2.090 8.352 5.843 1.00 92.38 85 SER A C 1
ATOM 620 O O . SER A 1 85 ? 2.078 9.496 6.306 1.00 92.38 85 SER A O 1
ATOM 622 N N . LEU A 1 86 ? 2.726 8.023 4.728 1.00 92.19 86 LEU A N 1
ATOM 623 C CA . LEU A 1 86 ? 3.468 8.948 3.889 1.00 92.19 86 LEU A CA 1
ATOM 624 C C . LEU A 1 86 ? 2.594 9.321 2.707 1.00 92.19 86 LEU A C 1
ATOM 626 O O . LEU A 1 86 ? 2.032 8.433 2.072 1.00 92.19 86 LEU A O 1
ATOM 630 N N . ALA A 1 87 ? 2.555 10.604 2.345 1.00 89.75 87 ALA A N 1
ATOM 631 C CA . ALA A 1 87 ? 1.941 11.082 1.101 1.00 89.75 87 ALA A CA 1
ATOM 632 C C . ALA A 1 87 ? 2.808 10.721 -0.128 1.00 89.75 87 ALA A C 1
ATOM 634 O O . ALA A 1 87 ? 3.186 11.564 -0.937 1.00 89.75 87 ALA A O 1
ATOM 635 N N . VAL A 1 88 ? 3.200 9.452 -0.213 1.00 92.69 88 VAL A N 1
ATOM 636 C CA . VAL A 1 88 ? 4.073 8.861 -1.221 1.00 92.69 88 VAL A CA 1
ATOM 637 C C . VAL A 1 88 ? 3.326 7.663 -1.788 1.00 92.69 88 VAL A C 1
ATOM 639 O O . VAL A 1 88 ? 3.510 6.539 -1.340 1.00 92.69 88 VAL A O 1
ATOM 642 N N . GLY A 1 89 ? 2.432 7.906 -2.738 1.00 93.56 89 GLY A N 1
ATOM 643 C CA . GLY A 1 89 ? 1.692 6.859 -3.437 1.00 93.56 89 GLY A CA 1
ATOM 644 C C . GLY A 1 89 ? 2.105 6.747 -4.902 1.00 93.56 89 GLY A C 1
ATOM 645 O O . GLY A 1 89 ? 2.567 7.718 -5.505 1.00 93.56 89 GLY A O 1
ATOM 646 N N . VAL A 1 90 ? 1.930 5.569 -5.503 1.00 94.75 90 VAL A N 1
ATOM 647 C CA . VAL A 1 90 ? 2.393 5.318 -6.882 1.00 94.75 90 VAL A CA 1
ATOM 648 C C . VAL A 1 90 ? 1.698 6.196 -7.923 1.00 94.75 90 VAL A C 1
ATOM 650 O O . VAL A 1 90 ? 2.334 6.579 -8.902 1.00 94.75 90 VAL A O 1
ATOM 653 N N . VAL A 1 91 ? 0.429 6.567 -7.710 1.00 93.00 91 VAL A N 1
ATOM 654 C CA . VAL A 1 91 ? -0.303 7.463 -8.622 1.00 93.00 91 VAL A CA 1
ATOM 655 C C . VAL A 1 91 ? 0.276 8.869 -8.519 1.00 93.00 91 VAL A C 1
ATOM 657 O O . VAL A 1 91 ? 0.680 9.437 -9.530 1.00 93.00 91 VAL A O 1
ATOM 660 N N . HIS A 1 92 ? 0.425 9.378 -7.293 1.00 89.75 92 HIS A N 1
ATOM 661 C CA . HIS A 1 92 ? 0.990 10.704 -7.052 1.00 89.75 92 HIS A CA 1
ATOM 662 C C . HIS A 1 92 ? 2.412 10.845 -7.619 1.00 89.75 92 HIS A C 1
ATOM 664 O O . HIS A 1 92 ? 2.719 11.829 -8.296 1.00 89.75 92 HIS A O 1
ATOM 670 N N . LEU A 1 93 ? 3.274 9.848 -7.392 1.00 95.06 93 LEU A N 1
ATOM 671 C CA . LEU A 1 93 ? 4.641 9.843 -7.916 1.00 95.06 93 LEU A CA 1
ATOM 672 C C . LEU A 1 93 ? 4.671 9.801 -9.447 1.00 95.06 93 LEU A C 1
ATOM 674 O O . LEU A 1 93 ? 5.475 10.501 -10.066 1.00 95.06 93 LEU A O 1
ATOM 678 N N . THR A 1 94 ? 3.790 9.009 -10.058 1.00 95.44 94 THR A N 1
ATOM 679 C CA . THR A 1 94 ? 3.716 8.889 -11.518 1.00 95.44 94 THR A CA 1
ATOM 680 C C . THR A 1 94 ? 3.285 10.207 -12.151 1.00 95.44 94 THR A C 1
ATOM 682 O O . THR A 1 94 ? 3.978 10.718 -13.027 1.00 95.44 94 THR A O 1
ATOM 685 N N . GLU A 1 95 ? 2.195 10.803 -11.667 1.00 93.31 95 GLU A N 1
ATOM 686 C CA . GLU A 1 95 ? 1.663 12.064 -12.195 1.00 93.31 95 GLU A CA 1
ATOM 687 C C . GLU A 1 95 ? 2.635 13.237 -12.004 1.00 93.31 95 GLU A C 1
ATOM 689 O O . GLU A 1 95 ? 2.747 14.102 -12.876 1.00 93.31 95 GLU A O 1
ATOM 694 N N . THR A 1 96 ? 3.366 13.254 -10.887 1.00 93.62 96 THR A N 1
ATOM 695 C CA . THR A 1 96 ? 4.268 14.359 -10.535 1.00 93.62 96 THR A CA 1
ATOM 696 C C . THR A 1 96 ? 5.609 14.279 -11.263 1.00 93.62 96 THR A C 1
ATOM 698 O O . THR A 1 96 ? 6.106 15.300 -11.737 1.00 93.62 96 THR A O 1
ATOM 701 N N . PHE A 1 97 ? 6.207 13.087 -11.357 1.00 95.31 97 PHE A N 1
ATOM 702 C CA . PHE A 1 97 ? 7.592 12.934 -11.817 1.00 95.31 97 PHE A CA 1
ATOM 703 C C . PHE A 1 97 ? 7.721 12.162 -13.134 1.00 95.31 97 PHE A C 1
ATOM 705 O O . PHE A 1 97 ? 8.530 12.540 -13.980 1.00 95.31 97 PHE A O 1
ATOM 712 N N . LEU A 1 98 ? 6.958 11.084 -13.333 1.00 95.25 98 LEU A N 1
ATOM 713 C CA . LEU A 1 98 ? 7.201 10.100 -14.397 1.00 95.25 98 LEU A CA 1
ATOM 714 C C . LEU A 1 98 ? 6.458 10.444 -15.693 1.00 95.25 98 LEU A C 1
ATOM 716 O O . LEU A 1 98 ? 5.537 9.754 -16.116 1.00 95.25 98 LEU A O 1
ATOM 720 N N . GLN A 1 99 ? 6.889 11.519 -16.349 1.00 90.44 99 GLN A N 1
ATOM 721 C CA . GLN A 1 99 ? 6.370 11.901 -17.662 1.00 90.44 99 GLN A CA 1
ATOM 722 C C . GLN A 1 99 ? 6.947 11.004 -18.778 1.00 90.44 99 GLN A C 1
ATOM 724 O O . GLN A 1 99 ? 8.161 10.789 -18.848 1.00 90.44 99 GLN A O 1
ATOM 729 N N . GLY A 1 100 ? 6.080 10.549 -19.690 1.00 90.31 100 GLY A N 1
ATOM 730 C CA . GLY A 1 100 ? 6.426 9.679 -20.824 1.00 90.31 100 GLY A CA 1
ATOM 731 C C . GLY A 1 100 ? 6.180 8.186 -20.568 1.00 90.31 100 GLY A C 1
ATOM 732 O O . GLY A 1 100 ? 6.070 7.756 -19.425 1.00 90.31 100 GLY A O 1
ATOM 733 N N . ASP A 1 101 ? 6.092 7.401 -21.647 1.00 93.81 101 ASP A N 1
ATOM 734 C CA . ASP A 1 101 ? 5.856 5.951 -21.600 1.00 93.81 101 ASP A CA 1
ATOM 735 C C . ASP A 1 101 ? 6.778 5.212 -22.603 1.00 93.81 101 ASP A C 1
ATOM 737 O O . ASP A 1 101 ? 6.538 5.288 -23.815 1.00 93.81 101 ASP A O 1
ATOM 741 N N . PRO A 1 102 ? 7.869 4.556 -22.143 1.00 94.00 102 PRO A N 1
ATOM 742 C CA . PRO A 1 102 ? 8.339 4.503 -20.754 1.00 94.00 102 PRO A CA 1
ATOM 743 C C . PRO A 1 102 ? 8.946 5.842 -20.285 1.00 94.00 102 PRO A C 1
ATOM 745 O O . PRO A 1 102 ? 9.434 6.623 -21.112 1.00 94.00 102 PRO A O 1
ATOM 748 N N . PRO A 1 103 ? 8.976 6.114 -18.966 1.00 94.94 103 PRO A N 1
ATOM 749 C CA . PRO A 1 103 ? 9.607 7.316 -18.436 1.00 94.94 103 PRO A CA 1
ATOM 750 C C . PRO A 1 103 ? 11.121 7.308 -18.683 1.00 94.94 103 PRO A C 1
ATOM 752 O O . PRO A 1 103 ? 11.782 6.266 -18.700 1.00 94.94 103 PRO A O 1
ATOM 755 N N . GLY A 1 104 ? 11.687 8.503 -18.859 1.00 96.06 104 GLY A N 1
ATOM 756 C CA . GLY A 1 104 ? 13.129 8.677 -19.008 1.00 96.06 104 GLY A CA 1
ATOM 757 C C . GLY A 1 104 ? 13.905 8.378 -17.718 1.00 96.06 104 GLY A C 1
ATOM 758 O O . GLY A 1 104 ? 13.365 8.417 -16.615 1.00 96.06 104 GLY A O 1
ATOM 759 N N . HIS A 1 105 ? 15.214 8.153 -17.851 1.00 95.88 105 HIS A N 1
ATOM 760 C CA . HIS A 1 105 ? 16.101 7.868 -16.716 1.00 95.88 105 HIS A CA 1
ATOM 761 C C . HIS A 1 105 ? 16.107 8.976 -15.647 1.00 95.88 105 HIS A C 1
ATOM 763 O O . HIS A 1 105 ? 16.076 8.682 -14.455 1.00 95.88 105 HIS A O 1
ATOM 769 N N . GLU A 1 106 ? 16.129 10.245 -16.063 1.00 96.50 106 GLU A N 1
ATOM 770 C CA . GLU A 1 106 ? 16.208 11.389 -15.146 1.00 96.50 106 GLU A CA 1
ATOM 771 C C . GLU A 1 106 ? 14.969 11.512 -14.228 1.00 96.50 106 GLU A C 1
ATOM 773 O O . GLU A 1 106 ? 15.152 11.547 -13.011 1.00 96.50 106 GLU A O 1
ATOM 778 N N . PRO A 1 107 ? 13.717 11.457 -14.737 1.00 96.25 107 PRO A N 1
ATOM 779 C CA . PRO A 1 107 ? 12.518 11.300 -13.906 1.00 96.25 107 PRO A CA 1
ATOM 780 C C . PRO A 1 107 ? 12.599 10.193 -12.847 1.00 96.25 107 PRO A C 1
ATOM 782 O O . PRO A 1 107 ? 12.248 10.405 -11.686 1.00 96.25 107 PRO A O 1
ATOM 785 N N . CYS A 1 108 ? 13.101 9.012 -13.217 1.00 96.25 108 CYS A N 1
ATOM 786 C CA . CYS A 1 108 ? 13.234 7.892 -12.285 1.00 96.25 108 CYS A CA 1
ATOM 787 C C . CYS A 1 108 ? 14.234 8.195 -11.157 1.00 96.25 108 CYS A C 1
ATOM 789 O O . CYS A 1 108 ? 14.000 7.825 -10.003 1.00 96.25 108 CYS A O 1
ATOM 791 N N . LEU A 1 109 ? 15.336 8.895 -11.459 1.00 96.44 109 LEU A N 1
ATOM 792 C CA . LEU A 1 109 ? 16.284 9.352 -10.439 1.00 96.44 109 LEU A CA 1
ATOM 793 C C . LEU A 1 109 ? 15.653 10.368 -9.483 1.00 96.44 109 LEU A C 1
ATOM 795 O O . LEU A 1 109 ? 15.912 10.302 -8.280 1.00 96.44 109 LEU A O 1
ATOM 799 N N . GLN A 1 110 ? 14.813 11.269 -9.994 1.00 96.56 110 GLN A N 1
ATOM 800 C CA . GLN A 1 110 ? 14.107 12.259 -9.180 1.00 96.56 110 GLN A CA 1
ATOM 801 C C . GLN A 1 110 ? 13.133 11.599 -8.203 1.00 96.56 110 GLN A C 1
ATOM 803 O O . GLN A 1 110 ? 13.147 11.940 -7.020 1.00 96.56 110 GLN A O 1
ATOM 808 N N . VAL A 1 111 ? 12.357 10.605 -8.655 1.00 96.88 111 VAL A N 1
ATOM 809 C CA . VAL A 1 111 ? 11.496 9.805 -7.764 1.00 96.88 111 VAL A CA 1
ATOM 810 C C . VAL A 1 111 ? 12.326 9.145 -6.666 1.00 96.88 111 VAL A C 1
ATOM 812 O O . VAL A 1 111 ? 11.976 9.234 -5.490 1.00 96.88 111 VAL A O 1
ATOM 815 N N . ARG A 1 112 ? 13.457 8.522 -7.024 1.00 95.88 112 ARG A N 1
ATOM 816 C CA . ARG A 1 112 ? 14.337 7.865 -6.050 1.00 95.88 112 ARG A CA 1
ATOM 817 C C . ARG A 1 112 ? 14.866 8.840 -4.998 1.00 95.88 112 ARG A C 1
ATOM 819 O O . ARG A 1 112 ? 14.853 8.501 -3.815 1.00 95.88 112 ARG A O 1
ATOM 826 N N . GLU A 1 113 ? 15.333 10.021 -5.399 1.00 96.56 113 GLU A N 1
ATOM 827 C CA . GLU A 1 113 ? 15.851 11.023 -4.456 1.00 96.56 113 GLU A CA 1
ATOM 828 C C . GLU A 1 113 ? 14.743 11.593 -3.562 1.00 96.56 113 GLU A C 1
ATOM 830 O O . GLU A 1 113 ? 14.947 11.755 -2.356 1.00 96.56 113 GLU A O 1
ATOM 835 N N . TYR A 1 114 ? 13.557 11.837 -4.126 1.00 95.75 114 TYR A N 1
ATOM 836 C CA . TYR A 1 114 ? 12.392 12.298 -3.373 1.00 95.75 114 TYR A CA 1
ATOM 837 C C . TYR A 1 114 ? 12.006 11.292 -2.282 1.00 95.75 114 TYR A C 1
ATOM 839 O O . TYR A 1 114 ? 11.987 11.641 -1.101 1.00 95.75 114 TYR A O 1
ATOM 847 N N . VAL A 1 115 ? 11.804 10.022 -2.649 1.00 94.50 115 VAL A N 1
ATOM 848 C CA . VAL A 1 115 ? 11.453 8.959 -1.693 1.00 94.50 115 VAL A CA 1
ATOM 849 C C . VAL A 1 115 ? 12.560 8.765 -0.655 1.00 94.50 115 VAL A C 1
ATOM 851 O O . VAL A 1 115 ? 12.272 8.669 0.535 1.00 94.50 115 VAL A O 1
ATOM 854 N N . SER A 1 116 ? 13.833 8.784 -1.065 1.00 92.25 116 SER A N 1
ATOM 855 C CA . SER A 1 116 ? 14.966 8.666 -0.132 1.00 92.25 116 SER A CA 1
ATOM 856 C C . SER A 1 116 ? 15.003 9.808 0.882 1.00 92.25 116 SER A C 1
ATOM 858 O O . SER A 1 116 ? 15.371 9.605 2.036 1.00 92.25 116 SER A O 1
ATOM 860 N N . THR A 1 117 ? 14.629 11.019 0.474 1.00 92.75 117 THR A N 1
ATOM 861 C CA . THR A 1 117 ? 14.566 12.180 1.368 1.00 92.75 117 THR A CA 1
ATOM 862 C C . THR A 1 117 ? 13.444 12.035 2.384 1.00 92.75 117 THR A C 1
ATOM 864 O O . THR A 1 117 ? 13.719 12.128 3.577 1.00 92.75 117 THR A O 1
ATOM 867 N N . VAL A 1 118 ? 12.232 11.690 1.937 1.00 91.75 118 VAL A N 1
ATOM 868 C CA . VAL A 1 118 ? 11.092 11.438 2.834 1.00 91.75 118 VAL A CA 1
ATOM 869 C C . VAL A 1 118 ? 11.427 10.345 3.855 1.00 91.75 118 VAL A C 1
ATOM 871 O O . VAL A 1 118 ? 11.199 10.519 5.049 1.00 91.75 118 VAL A O 1
ATOM 874 N N . LEU A 1 119 ? 12.035 9.239 3.415 1.00 88.00 119 LEU A N 1
ATOM 875 C CA . LEU A 1 119 ? 12.412 8.142 4.310 1.00 88.00 119 LEU A CA 1
ATOM 876 C C . LEU A 1 119 ? 13.508 8.532 5.315 1.00 88.00 119 LEU A C 1
ATOM 878 O O . LEU A 1 119 ? 13.466 8.078 6.457 1.00 88.00 119 LEU A O 1
ATOM 882 N N . ARG A 1 120 ? 14.468 9.388 4.932 1.00 86.81 120 ARG A N 1
ATOM 883 C CA . ARG A 1 120 ? 15.501 9.903 5.852 1.00 86.81 120 ARG A CA 1
ATOM 884 C C . ARG A 1 120 ? 14.910 10.784 6.955 1.00 86.81 120 ARG A C 1
ATOM 886 O O . ARG A 1 120 ? 15.400 10.744 8.080 1.00 86.81 120 ARG A O 1
ATOM 893 N N . GLU A 1 121 ? 13.876 11.565 6.651 1.00 86.12 121 GLU A N 1
ATOM 894 C CA . GLU A 1 121 ? 13.242 12.480 7.610 1.00 86.12 121 GLU A CA 1
ATOM 895 C C . GLU A 1 121 ? 12.421 11.759 8.685 1.00 86.12 121 GLU A C 1
ATOM 897 O O . GLU A 1 121 ? 12.322 12.247 9.811 1.00 86.12 121 GLU A O 1
ATOM 902 N N . LEU A 1 122 ? 11.891 10.570 8.380 1.00 80.31 122 LEU A N 1
ATOM 903 C CA . LEU A 1 122 ? 11.044 9.810 9.305 1.00 80.31 122 LEU A CA 1
ATOM 904 C C . LEU A 1 122 ? 11.743 9.383 10.596 1.00 80.31 122 LEU A C 1
ATOM 906 O O . LEU A 1 122 ? 11.057 8.982 11.531 1.00 80.31 122 LEU A O 1
ATOM 910 N N . SER A 1 123 ? 13.078 9.465 10.673 1.00 68.00 123 SER A N 1
ATOM 911 C CA . SER A 1 123 ? 13.854 8.951 11.813 1.00 68.00 123 SER A CA 1
ATOM 912 C C . SER A 1 123 ? 13.421 7.525 12.183 1.00 68.00 123 SER A C 1
ATOM 914 O O . SER A 1 123 ? 13.316 7.181 13.360 1.00 68.00 123 SER A O 1
ATOM 916 N N . PHE A 1 124 ? 13.121 6.721 11.155 1.00 67.62 124 PHE A N 1
ATOM 917 C CA . PHE A 1 124 ? 12.602 5.368 11.295 1.00 67.62 124 PHE A CA 1
ATOM 918 C C . PHE A 1 124 ? 13.585 4.543 12.127 1.00 67.62 124 PHE A C 1
ATOM 920 O O . PHE A 1 124 ? 14.794 4.615 11.897 1.00 67.62 124 PHE A O 1
ATOM 927 N N . HIS A 1 125 ? 13.064 3.838 13.131 1.00 66.56 125 HIS A N 1
ATOM 928 C CA . HIS A 1 125 ? 13.825 3.281 14.247 1.00 66.56 125 HIS A CA 1
ATOM 929 C C . HIS A 1 125 ? 15.180 2.675 13.824 1.00 66.56 125 HIS A C 1
ATOM 931 O O . HIS A 1 125 ? 15.252 1.928 12.845 1.00 66.56 125 HIS A O 1
ATOM 937 N N . GLN A 1 126 ? 16.261 2.970 14.564 1.00 61.84 126 GLN A N 1
ATOM 938 C CA . GLN A 1 126 ? 17.644 2.607 14.181 1.00 61.84 126 GLN A CA 1
ATOM 939 C C . GLN A 1 126 ? 17.843 1.095 13.953 1.00 61.84 126 GLN A C 1
ATOM 941 O O . GLN A 1 126 ? 18.713 0.700 13.181 1.00 61.84 126 GLN A O 1
ATOM 946 N N . ASN A 1 127 ? 17.000 0.263 14.574 1.00 63.44 127 ASN A N 1
ATOM 947 C CA . ASN A 1 127 ? 17.037 -1.200 14.477 1.00 63.44 127 ASN A CA 1
ATOM 948 C C . ASN A 1 127 ? 16.154 -1.778 13.348 1.00 63.44 127 ASN A C 1
ATOM 950 O O . ASN A 1 127 ? 16.034 -2.994 13.213 1.00 63.44 127 ASN A O 1
ATOM 954 N N . SER A 1 128 ? 15.525 -0.937 12.521 1.00 69.38 128 SER A N 1
ATOM 955 C CA . SER A 1 128 ? 14.687 -1.385 11.395 1.00 69.38 128 SER A CA 1
ATOM 956 C C . SER A 1 128 ? 15.461 -2.152 10.316 1.00 69.38 128 SER A C 1
ATOM 958 O O . SER A 1 128 ? 14.878 -2.940 9.571 1.00 69.38 128 SER A O 1
ATOM 960 N N . HIS A 1 129 ? 16.779 -1.957 10.236 1.00 71.69 129 HIS A N 1
ATOM 961 C CA . HIS A 1 129 ? 17.635 -2.642 9.268 1.00 71.69 129 HIS A CA 1
ATOM 962 C C . HIS A 1 129 ? 17.728 -4.155 9.496 1.00 71.69 129 HIS A C 1
ATOM 964 O O . HIS A 1 129 ? 17.770 -4.896 8.517 1.00 71.69 129 HIS A O 1
ATOM 970 N N . ASP A 1 130 ? 17.700 -4.603 10.753 1.00 79.00 130 ASP A N 1
ATOM 971 C CA . ASP A 1 130 ? 17.769 -6.026 11.119 1.00 79.00 130 ASP A CA 1
ATOM 972 C C . ASP A 1 130 ? 16.373 -6.668 11.241 1.00 79.00 130 ASP A C 1
ATOM 974 O O . ASP A 1 130 ? 16.237 -7.823 11.643 1.00 79.00 130 ASP A O 1
ATOM 978 N N . SER A 1 131 ? 15.318 -5.916 10.908 1.00 84.94 131 SER A N 1
ATOM 979 C CA . SER A 1 131 ? 13.932 -6.380 10.974 1.00 84.94 131 SER A CA 1
ATOM 980 C C . SER A 1 131 ? 13.535 -7.182 9.730 1.00 84.94 131 SER A C 1
ATOM 982 O O . SER A 1 131 ? 14.057 -6.977 8.633 1.00 84.94 131 SER A O 1
ATOM 984 N N . LEU A 1 132 ? 12.540 -8.055 9.873 1.00 88.19 132 LEU A N 1
ATOM 985 C CA . LEU A 1 132 ? 11.859 -8.687 8.747 1.00 88.19 132 LEU A CA 1
ATOM 986 C C . LEU A 1 132 ? 11.017 -7.645 7.997 1.00 88.19 132 LEU A C 1
ATOM 988 O O . LEU A 1 132 ? 10.118 -7.048 8.581 1.00 88.19 132 LEU A O 1
ATOM 992 N N . TRP A 1 133 ? 11.260 -7.452 6.701 1.00 90.94 133 TRP A N 1
ATOM 993 C CA . TRP A 1 133 ? 10.456 -6.554 5.865 1.00 90.94 133 TRP A CA 1
ATOM 994 C C . TRP A 1 133 ? 9.335 -7.323 5.170 1.00 90.94 133 TRP A C 1
ATOM 996 O O . TRP A 1 133 ? 9.594 -8.256 4.410 1.00 90.94 133 TRP A O 1
ATOM 1006 N N . VAL A 1 134 ? 8.091 -6.914 5.405 1.00 93.69 134 VAL A N 1
ATOM 1007 C CA . VAL A 1 134 ? 6.894 -7.526 4.826 1.00 93.69 134 VAL A CA 1
ATOM 1008 C C . VAL A 1 134 ? 6.128 -6.481 4.030 1.00 93.69 134 VAL A C 1
ATOM 1010 O O . VAL A 1 134 ? 5.587 -5.529 4.586 1.00 93.69 134 VAL A O 1
ATOM 1013 N N . GLY A 1 135 ? 6.083 -6.666 2.715 1.00 94.75 135 GLY A N 1
ATOM 1014 C CA . GLY A 1 135 ? 5.319 -5.803 1.825 1.00 94.75 135 GLY A CA 1
ATOM 1015 C C . GLY A 1 135 ? 3.942 -6.382 1.515 1.00 94.75 135 GLY A C 1
ATOM 1016 O O . GLY A 1 135 ? 3.798 -7.591 1.337 1.00 94.75 135 GLY A O 1
ATOM 1017 N N . THR A 1 136 ? 2.937 -5.519 1.419 1.00 94.62 136 THR A N 1
ATOM 1018 C CA . THR A 1 136 ? 1.570 -5.876 1.012 1.00 94.62 136 THR A CA 1
ATOM 1019 C C . THR A 1 136 ? 1.090 -4.993 -0.151 1.00 94.62 136 THR A C 1
ATOM 1021 O O . THR A 1 136 ? 1.848 -4.186 -0.694 1.00 94.62 136 THR A O 1
ATOM 1024 N N . ALA A 1 137 ? -0.166 -5.180 -0.556 1.00 93.19 137 ALA A N 1
ATOM 1025 C CA . ALA A 1 137 ? -0.846 -4.510 -1.663 1.00 93.19 137 ALA A CA 1
ATOM 1026 C C . ALA A 1 137 ? -0.310 -4.838 -3.068 1.00 93.19 137 ALA A C 1
ATOM 1028 O O . ALA A 1 137 ? 0.535 -5.715 -3.277 1.00 93.19 137 ALA A O 1
ATOM 1029 N N . GLY A 1 138 ? -0.908 -4.188 -4.071 1.00 94.56 138 GLY A N 1
ATOM 1030 C CA . GLY A 1 138 ? -0.795 -4.564 -5.482 1.00 94.56 138 GLY A CA 1
ATOM 1031 C C . GLY A 1 138 ? 0.631 -4.512 -6.020 1.00 94.56 138 GLY A C 1
ATOM 1032 O O . GLY A 1 138 ? 1.045 -5.424 -6.728 1.00 94.56 138 GLY A O 1
ATOM 1033 N N . THR A 1 139 ? 1.409 -3.493 -5.650 1.00 95.00 139 THR A N 1
ATOM 1034 C CA . THR A 1 139 ? 2.786 -3.328 -6.141 1.00 95.00 139 THR A CA 1
ATOM 1035 C C . THR A 1 139 ? 3.670 -4.507 -5.738 1.00 95.00 139 THR A C 1
ATOM 1037 O O . THR A 1 139 ? 4.296 -5.131 -6.591 1.00 95.00 139 THR A O 1
ATOM 1040 N N . VAL A 1 140 ? 3.695 -4.856 -4.448 1.00 94.38 140 VAL A N 1
ATOM 1041 C CA . VAL A 1 140 ? 4.573 -5.919 -3.931 1.00 94.38 140 VAL A CA 1
ATOM 1042 C C . VAL A 1 140 ? 4.115 -7.294 -4.410 1.00 94.38 140 VAL A C 1
ATOM 1044 O O . VAL A 1 140 ? 4.930 -8.101 -4.851 1.00 94.38 140 VAL A O 1
ATOM 1047 N N . THR A 1 141 ? 2.807 -7.552 -4.376 1.00 95.12 141 THR A N 1
ATOM 1048 C C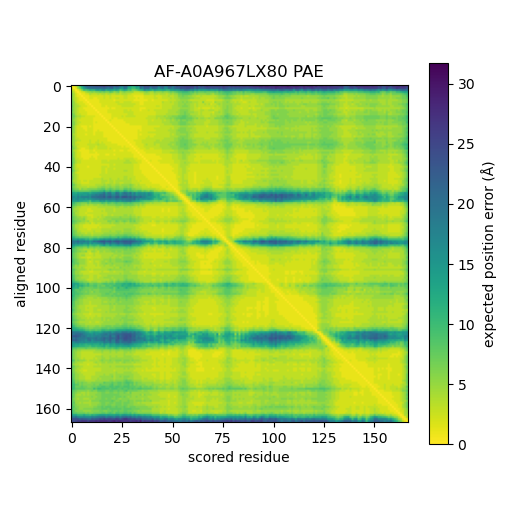A . THR A 1 141 ? 2.243 -8.838 -4.818 1.00 95.12 141 THR A CA 1
ATOM 1049 C C . THR A 1 141 ? 2.420 -9.067 -6.320 1.00 95.12 141 THR A C 1
ATOM 1051 O O . THR A 1 141 ? 2.681 -10.194 -6.737 1.00 95.12 141 THR A O 1
ATOM 1054 N N . THR A 1 142 ? 2.368 -8.005 -7.131 1.00 95.44 142 THR A N 1
ATOM 1055 C CA . THR A 1 142 ? 2.668 -8.077 -8.570 1.00 95.44 142 THR A CA 1
ATOM 1056 C C . THR A 1 142 ? 4.159 -8.291 -8.824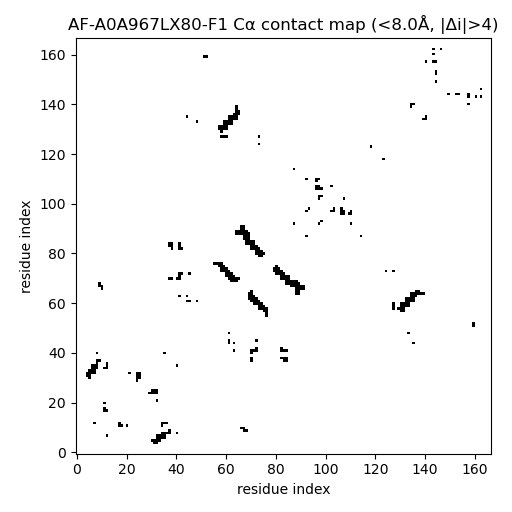 1.00 95.44 142 THR A C 1
ATOM 1058 O O . THR A 1 142 ? 4.524 -9.089 -9.679 1.00 95.44 142 THR A O 1
ATOM 1061 N N . LEU A 1 143 ? 5.049 -7.644 -8.064 1.00 93.94 143 LEU A N 1
ATOM 1062 C CA . LEU A 1 143 ? 6.486 -7.926 -8.165 1.00 93.94 143 LEU A CA 1
ATOM 1063 C C . LEU A 1 143 ? 6.799 -9.390 -7.832 1.00 93.94 143 LEU A C 1
ATOM 1065 O O . LEU A 1 143 ? 7.592 -10.016 -8.531 1.00 93.94 143 LEU A O 1
ATOM 1069 N N . ALA A 1 144 ? 6.145 -9.957 -6.816 1.00 93.94 144 ALA A N 1
ATOM 1070 C CA . ALA A 1 144 ? 6.292 -11.368 -6.478 1.00 93.94 144 ALA A CA 1
ATOM 1071 C C . ALA A 1 144 ? 5.759 -12.299 -7.582 1.00 93.94 144 ALA A C 1
ATOM 1073 O O . ALA A 1 144 ? 6.390 -13.312 -7.884 1.00 93.94 144 ALA A O 1
ATOM 1074 N N . SER A 1 145 ? 4.640 -11.958 -8.232 1.00 95.38 145 SER A N 1
ATOM 1075 C CA . SER A 1 145 ? 4.117 -12.769 -9.341 1.00 95.38 145 SER A CA 1
ATOM 1076 C C . SER A 1 145 ? 5.022 -12.717 -10.569 1.00 95.38 145 SER A C 1
ATOM 1078 O O . SER A 1 145 ? 5.248 -13.749 -11.200 1.00 95.38 145 SER A O 1
ATOM 1080 N N . MET A 1 146 ? 5.600 -11.548 -10.862 1.00 93.81 146 MET A N 1
ATOM 1081 C CA . MET A 1 146 ? 6.606 -11.378 -11.912 1.00 93.81 146 MET A CA 1
ATOM 1082 C C . MET A 1 146 ? 7.878 -12.172 -11.610 1.00 93.81 146 MET A C 1
ATOM 1084 O O . MET A 1 146 ? 8.406 -12.823 -12.505 1.00 93.81 146 MET A O 1
ATOM 1088 N N . TRP A 1 147 ? 8.349 -12.151 -10.360 1.00 91.75 147 TRP A N 1
ATOM 1089 C CA . TRP A 1 147 ? 9.533 -12.898 -9.928 1.00 91.75 147 TRP A CA 1
ATOM 1090 C C . TRP A 1 147 ? 9.390 -14.407 -10.144 1.00 91.75 147 TRP A C 1
ATOM 1092 O O . TRP A 1 147 ? 10.339 -15.076 -10.540 1.00 91.75 147 TRP A O 1
ATOM 1102 N N . TYR A 1 148 ? 8.192 -14.942 -9.912 1.00 91.56 148 TYR A N 1
ATOM 1103 C CA . TYR A 1 148 ? 7.876 -16.347 -10.166 1.00 91.56 148 TYR A CA 1
ATOM 1104 C C . TYR A 1 148 ? 7.405 -16.642 -11.591 1.00 91.56 148 TYR A C 1
ATOM 1106 O O . TYR A 1 148 ? 6.954 -17.757 -11.851 1.00 91.56 148 TYR A O 1
ATOM 1114 N N . GLU A 1 149 ? 7.479 -15.662 -12.495 1.00 94.12 149 GLU A N 1
ATOM 1115 C CA . GLU A 1 149 ? 7.057 -15.791 -13.893 1.00 94.12 149 GLU A CA 1
ATOM 1116 C C . GLU A 1 149 ? 5.626 -16.353 -14.029 1.00 94.12 149 GLU A C 1
ATOM 1118 O O . GLU A 1 149 ? 5.320 -17.166 -14.905 1.00 94.12 149 GLU A O 1
ATOM 1123 N N . MET A 1 150 ? 4.725 -15.944 -13.129 1.00 94.75 150 MET A N 1
ATOM 1124 C CA . MET A 1 150 ? 3.359 -16.459 -13.098 1.00 94.75 150 MET A CA 1
ATOM 1125 C C . MET A 1 150 ? 2.560 -15.971 -14.310 1.00 94.75 150 MET A C 1
ATOM 1127 O O . MET A 1 150 ? 2.384 -14.771 -14.509 1.00 94.75 150 MET A O 1
ATOM 1131 N N . ALA A 1 151 ? 2.006 -16.909 -15.082 1.00 94.94 151 ALA A N 1
ATOM 1132 C CA . ALA A 1 151 ? 1.090 -16.590 -16.179 1.00 94.94 151 ALA A CA 1
ATOM 1133 C C . ALA A 1 151 ? -0.275 -16.082 -15.677 1.00 94.94 151 ALA A C 1
ATOM 1135 O O . ALA A 1 151 ? -0.888 -15.219 -16.301 1.00 94.94 151 ALA A O 1
ATOM 1136 N N . GLU A 1 152 ? -0.737 -16.611 -14.543 1.00 96.19 152 GLU A N 1
ATOM 1137 C CA . GLU A 1 152 ? -1.967 -16.206 -13.865 1.00 96.19 152 GLU A CA 1
ATOM 1138 C C . GLU A 1 152 ? -1.663 -15.937 -12.390 1.00 96.19 152 GLU A C 1
ATOM 1140 O O . GLU A 1 152 ? -0.924 -16.690 -11.754 1.00 96.19 152 GLU A O 1
ATOM 1145 N N . TYR A 1 153 ? -2.221 -14.850 -11.853 1.00 95.50 153 TYR A N 1
ATOM 1146 C CA . TYR A 1 153 ? -2.007 -14.458 -10.463 1.00 95.50 153 TYR A CA 1
ATOM 1147 C C . TYR A 1 153 ? -2.640 -15.475 -9.503 1.00 95.50 153 TYR A C 1
ATOM 1149 O O . TYR A 1 153 ? -3.848 -15.706 -9.549 1.00 95.50 153 TYR A O 1
ATOM 1157 N N . ASP A 1 154 ? -1.828 -16.032 -8.604 1.00 95.56 154 ASP A N 1
ATOM 1158 C CA . ASP A 1 154 ? -2.248 -17.017 -7.608 1.00 95.56 154 ASP A CA 1
ATOM 1159 C C . ASP A 1 154 ? -1.917 -16.514 -6.188 1.00 95.56 154 ASP A C 1
ATOM 1161 O O . ASP A 1 154 ? -0.759 -16.589 -5.762 1.00 95.56 154 ASP A O 1
ATOM 1165 N N . PRO A 1 155 ? -2.901 -15.991 -5.431 1.00 92.31 155 PRO A N 1
ATOM 1166 C CA . PRO A 1 155 ? -2.652 -15.394 -4.122 1.00 92.31 155 PRO A CA 1
ATOM 1167 C C . PRO A 1 155 ? -2.105 -16.392 -3.097 1.00 92.31 155 PRO A C 1
ATOM 1169 O O . PRO A 1 155 ? -1.364 -15.982 -2.205 1.00 92.31 155 PRO A O 1
ATOM 1172 N N . GLU A 1 156 ? -2.428 -17.683 -3.211 1.00 92.31 156 GLU A N 1
ATOM 1173 C CA . GLU A 1 156 ? -1.943 -18.701 -2.272 1.00 92.31 156 GLU A CA 1
ATOM 1174 C C . GLU A 1 156 ? -0.444 -18.953 -2.441 1.00 92.31 156 GLU A C 1
ATOM 1176 O O . GLU A 1 156 ? 0.243 -19.240 -1.464 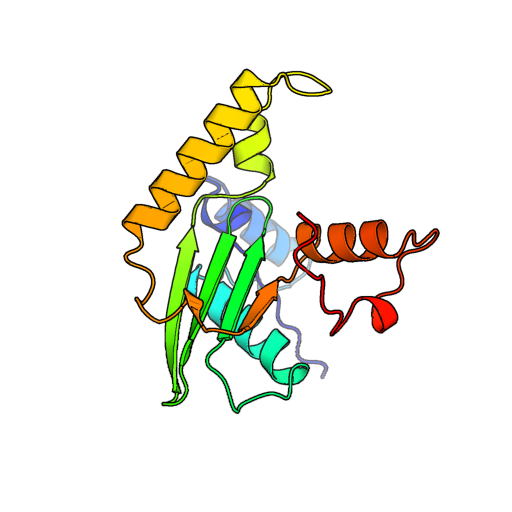1.00 92.31 156 GLU A O 1
ATOM 1181 N N . LYS A 1 157 ? 0.077 -18.794 -3.663 1.00 91.50 157 LYS A N 1
ATOM 1182 C CA . LYS A 1 157 ? 1.516 -18.892 -3.943 1.00 91.50 157 LYS A CA 1
ATOM 1183 C C . LYS A 1 157 ? 2.272 -17.611 -3.613 1.00 91.50 157 LYS A C 1
ATOM 1185 O O . LYS A 1 157 ? 3.442 -17.674 -3.257 1.00 91.50 157 LYS A O 1
ATOM 1190 N N . ILE A 1 158 ? 1.628 -16.453 -3.746 1.00 93.12 158 ILE A N 1
ATOM 1191 C CA . ILE A 1 158 ? 2.246 -15.157 -3.437 1.00 93.12 158 ILE A CA 1
ATOM 1192 C C . ILE A 1 158 ? 2.373 -14.950 -1.930 1.00 93.12 158 ILE A C 1
ATOM 1194 O O . ILE A 1 158 ? 3.393 -14.456 -1.451 1.00 93.12 158 ILE A O 1
ATOM 1198 N N . ASN A 1 159 ? 1.352 -15.324 -1.167 1.00 91.50 159 ASN A N 1
ATOM 1199 C CA . ASN A 1 159 ? 1.323 -15.071 0.263 1.00 91.50 159 ASN A CA 1
ATOM 1200 C C . ASN A 1 159 ? 2.453 -15.813 1.003 1.00 91.50 159 ASN A C 1
ATOM 1202 O O . ASN A 1 159 ? 2.633 -17.016 0.838 1.00 91.50 159 ASN A O 1
ATOM 1206 N N . GLY A 1 160 ? 3.215 -15.096 1.835 1.00 88.62 160 GLY A N 1
ATOM 1207 C CA . GLY A 1 160 ? 4.342 -15.665 2.589 1.00 88.62 160 GLY A CA 1
ATOM 1208 C C . GLY A 1 160 ? 5.604 -15.951 1.765 1.00 88.62 160 GLY A C 1
ATOM 1209 O O . GLY A 1 160 ? 6.571 -16.490 2.303 1.00 88.62 160 GLY A O 1
ATOM 1210 N N . THR A 1 161 ? 5.623 -15.579 0.485 1.00 89.75 161 THR A N 1
ATOM 1211 C CA . THR A 1 161 ? 6.827 -15.643 -0.345 1.00 89.75 161 THR A CA 1
ATOM 1212 C C . THR A 1 161 ? 7.931 -14.749 0.202 1.00 89.75 161 THR A C 1
ATOM 1214 O O . THR A 1 161 ? 7.689 -13.616 0.620 1.00 89.75 161 THR A O 1
ATOM 1217 N N . VAL A 1 162 ? 9.168 -15.232 0.096 1.00 89.81 162 VAL A N 1
ATOM 1218 C CA . VAL A 1 162 ? 10.372 -14.437 0.332 1.00 89.81 162 VAL A CA 1
ATOM 1219 C C . VAL A 1 162 ? 10.994 -14.075 -1.011 1.00 89.81 162 VAL A C 1
ATOM 1221 O O . VAL A 1 162 ? 11.362 -14.953 -1.789 1.00 89.81 162 VAL A O 1
ATOM 1224 N N . LEU A 1 163 ? 11.120 -12.774 -1.272 1.00 89.19 163 LEU A N 1
ATOM 1225 C CA . LEU A 1 163 ? 11.887 -12.260 -2.401 1.00 89.19 163 LEU A CA 1
ATOM 1226 C C . LEU A 1 163 ? 13.313 -11.985 -1.934 1.00 89.19 163 LEU A C 1
ATOM 1228 O O . LEU A 1 163 ? 13.554 -11.086 -1.126 1.00 89.19 163 LEU A O 1
ATOM 1232 N N . GLU A 1 164 ? 14.262 -12.773 -2.429 1.00 84.19 164 GLU A N 1
ATOM 1233 C CA . GLU A 1 164 ? 15.670 -12.545 -2.135 1.00 84.19 164 GLU A CA 1
ATOM 1234 C C . GLU A 1 164 ? 16.187 -11.321 -2.894 1.00 84.19 164 GLU A C 1
ATOM 1236 O O . GLU A 1 164 ? 15.845 -11.056 -4.047 1.00 84.19 164 GLU A O 1
ATOM 1241 N N . ARG A 1 165 ? 17.053 -10.564 -2.221 1.00 75.19 165 ARG A N 1
ATOM 1242 C CA . ARG A 1 165 ? 17.785 -9.431 -2.785 1.00 75.19 165 ARG A CA 1
ATOM 1243 C C . ARG A 1 165 ? 18.727 -9.963 -3.891 1.00 75.19 165 ARG A C 1
ATOM 1245 O O . ARG A 1 165 ? 19.873 -10.273 -3.591 1.00 75.19 165 ARG A O 1
ATOM 1252 N N . ALA A 1 166 ? 18.282 -10.056 -5.148 1.00 58.88 166 ALA A N 1
ATOM 1253 C CA . ALA A 1 166 ? 19.185 -10.311 -6.276 1.00 58.88 166 ALA A CA 1
ATOM 1254 C C . ALA A 1 166 ? 19.897 -9.012 -6.673 1.00 58.88 166 ALA A C 1
ATOM 1256 O O . ALA A 1 166 ? 19.270 -8.090 -7.194 1.00 58.88 166 ALA A O 1
ATOM 1257 N N . TRP A 1 167 ? 21.198 -8.941 -6.404 1.00 46.00 167 TRP A N 1
ATOM 1258 C CA . TRP A 1 167 ? 22.112 -7.917 -6.923 1.00 46.00 167 TRP A CA 1
ATOM 1259 C C . TRP A 1 167 ? 23.289 -8.638 -7.550 1.00 46.00 167 TRP A C 1
ATOM 1261 O O . TRP A 1 167 ? 23.820 -9.552 -6.877 1.00 46.00 167 TRP A O 1
#

Mean predicted aligned error: 5.36 Å

Foldseek 3Di:
DDDDAAEDEDVLVPDPCSVVVQVVCCVVPVDRYYYDDLQRVLVVQVVVLCVQDVPLVFWEWEWEAAQQWIKIWTAGNVRDIDIDIGRLHPNVLCVPQQPDVRGDPVSVVVSVVVVVVVVVVVPPPPCNVVGHYHYDDDPQLVVQCVVVVPPDRDVVVSPPDDDDPDD

Solvent-accessible surface area (backbone atoms only — not comparable to full-atom values): 9834 Å² total; per-residue (Å²): 128,89,84,83,86,45,77,40,43,58,64,49,71,68,39,95,57,26,66,62,52,52,54,48,47,29,72,78,68,69,50,74,68,44,74,47,53,50,53,55,49,23,52,50,52,45,55,56,49,60,73,70,57,77,76,72,90,53,31,34,34,37,36,36,57,38,51,48,26,24,25,35,28,40,38,44,82,84,72,49,72,51,63,41,56,38,90,56,8,60,52,53,49,38,77,73,46,43,65,64,90,78,50,52,71,65,37,55,52,51,52,51,52,51,54,52,48,58,58,62,70,64,66,65,59,91,66,58,81,83,27,51,78,46,70,39,55,66,63,46,52,4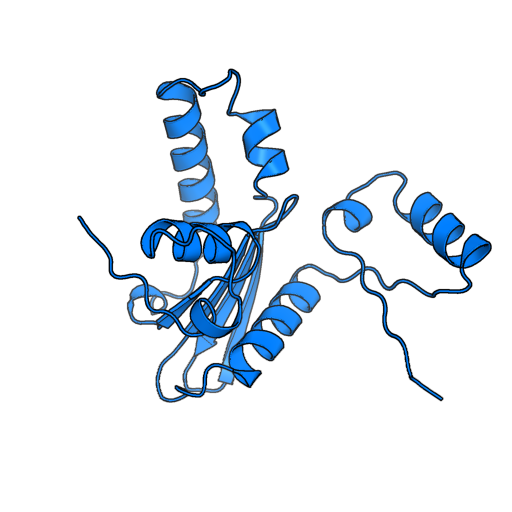8,52,50,35,58,75,68,66,52,92,65,94,51,68,81,72,49,59,91,61,83,84,77,89,85,127

Secondary structure (DSSP, 8-state):
-PPP-EEE-HHHHH-TTHHHHHHHHHHHH---EEEPPHHHHHHHHHHHHHHH----SS-EEEEEE-SS-EEEEEE-TTS-EEEEEES--HHHHHHHH--TTTTPHHHHHHHHHHHHHHHHHTT--TTGGGSEEEEEHHHHHHHHHHHTT-SS--HHHHTT-------

Radius of gyration: 17.88 Å; Cα contacts (8 Å, |Δi|>4): 209; chains: 1; bounding box: 50×37×45 Å

pLDDT: mean 89.35, std 9.85, range [45.69, 98.0]